Protein 5EWY (pdb70)

B-factor: mean 35.77, std 21.05, range [13.27, 174.45]

Foldseek 3Di:
DDDDDFDDDDPDQQPFALAVLADQVLAPPNFDKDRGFDKKKDQAQDDCVVCLVRPDFFQDRPPWDRYLVCCVVPPTGHQWDKIAPDQLCLLVPANRFKMWIFGDGMFGQSCVRPNCPDPVSVRRIGIRRNGGGSLGTQWMFTADRVVRHTPVVPIDGRPNHDDDD

Solvent-accessible surface area: 9274 Å² total; per-residue (Å²): 268,102,103,94,119,99,30,59,208,82,151,69,56,22,56,2,4,26,19,108,154,12,57,44,166,104,7,64,56,127,32,63,64,8,97,80,17,43,56,1,29,57,21,10,78,98,21,26,87,61,0,16,140,80,0,3,83,16,173,40,4,82,118,9,42,12,37,0,100,41,35,20,97,88,140,74,76,3,0,8,8,27,5,8,81,50,59,67,20,11,75,79,122,141,148,16,28,54,1,0,43,0,10,0,12,16,1,0,7,0,28,139,18,37,32,94,220,40,146,112,12,131,31,51,14,0,0,4,3,0,0,0,70,29,47,4,0,49,4,4,6,18,19,48,118,187,76,103,56,26,80,138,123,90,49,76,53,9,111,89,57,104,97,50,118

Radius of gyration: 15.26 Å; Cα contacts (8 Å, |Δi|>4): 371; chains: 1; bounding box: 49×36×40 Å

Secondary structure (DSSP, 8-state):
--PPP-----SSTTTT-SSTT--GGG-BS---B------EEEEESS-HHHHHHH-B--S-TTTS--BHHHHHHS----SEEEEES-TTGGGGSTT--EEEEE--S--EEHHHHH-S-STTGGG-EEEEET-B-GGGEEEEEEEETTTTEE-GGG-EE-TT-----

Sequence (165 aa):
KAAAPACPRFDDPVHAAADPRVDVERITPDPVWRTTCGTLYRSDSRGPAVVFEQGFLPKDVIDGQYDIESYVLVNQPSPYVSTTYDHDLYKTWYKSGYNYYIDAPGGVDVNKTIGDRHKWADDQVEVAFPGGIRTEFVIGVCPVDKKTRTEKMSECVGNPHYEPWH

Organism: Streptomyces scabiei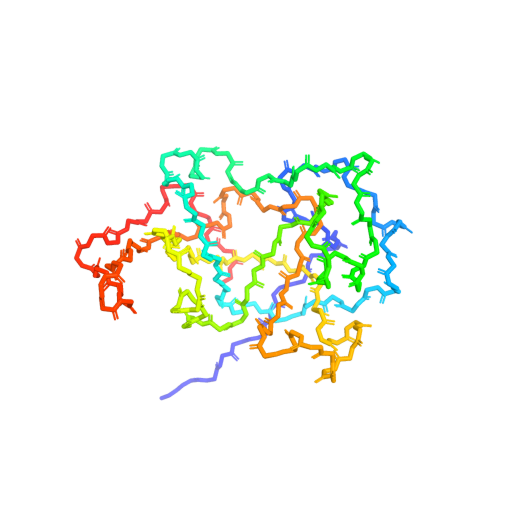 (strain 87.22) (NCBI:txid680198)

Nearest PDB structures (foldseek):
  6vuv-assembly1_A  TM=1.005E+00  e=1.038E-37  Streptomyces scabiei 87.22
  5uvq-assembly1_A  TM=1.003E+00  e=1.038E-37  Streptomyces scabiei 87.22
  5tlb-assembly1_A  TM=1.005E+00  e=4.731E-37  Streptomyces scabiei 87.22
  6vpa-assembly1_A  TM=1.005E+00  e=8.355E-37  Streptomyces scabiei 87.22
  6apy-assembly1_A  TM=1.004E+00  e=8.355E-37  Streptomyces scabiei 87.22

Structure (mmCIF, N/CA/C/O backbone):
data_5EWY
#
_entry.id   5EWY
#
_cell.length_a   87.170
_cell.length_b   60.530
_cell.length_c   37.940
_cell.angle_alpha   90.00
_cell.angle_beta   100.25
_cell.angle_gamma   90.00
#
_symmetry.space_group_name_H-M   'C 1 2 1'
#
loop_
_entity.id
_entity.type
_entity.pdbx_description
1 polymer 'Putative ADP-Ribosyltransferase Scabin'
2 non-polymer '4-(8-fluoranyl-6-oxidanylidene-1,3,4,5-tetrahydrobenzo[c][1,6]naphthyridin-2-yl)butanoic acid'
3 water water
#
loop_
_atom_site.group_PDB
_atom_site.id
_atom_site.type_symbol
_atom_site.label_atom_id
_atom_site.label_alt_id
_atom_site.label_comp_id
_atom_site.label_asym_id
_atom_site.label_entity_id
_atom_site.label_seq_id
_atom_site.pdbx_PDB_ins_code
_atom_site.Cartn_x
_atom_site.Cartn_y
_atom_site.Cartn_z
_atom_site.occupancy
_atom_site.B_iso_or_equiv
_atom_site.auth_seq_id
_atom_site.auth_comp_id
_atom_site.auth_asym_id
_atom_site.auth_atom_id
_atom_site.pdbx_PDB_model_num
ATOM 1 N N . LYS A 1 36 ? 58.382 35.514 8.406 1.00 55.94 36 LYS A N 1
ATOM 2 C CA . LYS A 1 36 ? 57.048 36.077 8.591 1.00 54.25 36 LYS A CA 1
ATOM 3 C C . LYS A 1 36 ? 56.378 36.352 7.243 1.00 53.01 36 LYS A C 1
ATOM 4 O O . LYS A 1 36 ? 57.031 36.403 6.205 1.00 53.85 36 LYS A O 1
ATOM 23 N N . ALA A 1 37 ? 55.061 36.525 7.267 1.00 49.88 37 ALA A N 1
ATOM 24 C CA . ALA A 1 37 ? 54.327 36.926 6.078 1.00 49.02 37 ALA A CA 1
ATOM 25 C C . ALA A 1 37 ? 53.074 37.657 6.530 1.00 46.87 37 ALA A C 1
ATOM 26 O O . ALA A 1 37 ? 52.509 37.337 7.574 1.00 45.75 37 ALA A O 1
ATOM 33 N N . ALA A 1 38 ? 52.659 38.646 5.751 1.00 46.64 38 ALA A N 1
ATOM 34 C CA . ALA A 1 38 ? 51.425 39.360 6.033 1.00 44.96 38 ALA A CA 1
ATOM 35 C C . ALA A 1 38 ? 50.252 38.641 5.375 1.00 43.84 38 ALA A C 1
ATOM 36 O O . ALA A 1 38 ? 50.379 38.047 4.299 1.00 44.01 38 ALA A O 1
ATOM 43 N N . ALA A 1 39 ? 49.100 38.700 6.032 1.00 41.98 39 ALA A N 1
ATOM 44 C CA . ALA A 1 39 ? 47.934 38.001 5.522 0.45 48.67 39 ALA A CA 1
ATOM 45 C C . ALA A 1 39 ? 47.370 38.736 4.306 1.00 47.14 39 ALA A C 1
ATOM 46 O O . ALA A 1 39 ? 47.566 39.943 4.153 1.00 42.64 39 ALA A O 1
ATOM 53 N N . PRO A 1 40 ? 46.681 38.025 3.420 1.00 40.07 40 PRO A N 1
ATOM 54 C CA . PRO A 1 40 ? 46.000 38.678 2.294 1.00 43.83 40 PRO A CA 1
ATOM 55 C C . PRO A 1 40 ? 44.646 39.242 2.715 1.00 54.21 40 PRO A C 1
ATOM 56 O O . PRO A 1 40 ? 44.147 38.978 3.806 1.00 38.14 40 PRO A O 1
ATOM 67 N N . ALA A 1 41 ? 44.031 40.003 1.807 1.00 84.14 41 ALA A N 1
ATOM 68 C CA . ALA A 1 41 ? 42.690 40.528 2.047 1.00 71.31 41 ALA A CA 1
ATOM 69 C C . ALA A 1 41 ? 41.652 39.435 1.790 1.00 59.73 41 ALA A C 1
ATOM 70 O O . ALA A 1 41 ? 41.981 38.314 1.397 1.00 59.50 41 ALA A O 1
ATOM 77 N N . CYS A 1 42 ? 40.309 39.773 2.018 1.00 39.56 42 CYS A N 1
ATOM 78 C CA . CYS A 1 42 ? 39.300 38.724 1.976 1.00 35.99 42 CYS A CA 1
ATOM 79 C C . CYS A 1 42 ? 38.502 38.756 0.673 1.00 36.03 42 CYS A C 1
ATOM 80 O O . CYS A 1 42 ? 38.220 39.830 0.132 1.00 42.42 42 CYS A O 1
ATOM 87 N N . PRO A 1 43 ? 38.087 37.593 0.165 1.00 35.12 43 PRO A N 1
ATOM 88 C CA . PRO A 1 43 ? 37.126 37.567 -0.946 1.00 35.89 43 PRO A CA 1
ATOM 89 C C . PRO A 1 43 ? 35.798 38.161 -0.520 1.00 35.26 43 PRO A C 1
ATOM 90 O O . PRO A 1 43 ? 35.359 37.972 0.611 1.00 34.60 43 PRO A O 1
ATOM 101 N N . ARG A 1 44 ? 35.129 38.835 -1.450 1.00 36.26 44 ARG A N 1
ATOM 102 C CA . ARG A 1 44 ? 33.868 39.512 -1.167 1.00 44.35 44 ARG A CA 1
ATOM 103 C C . ARG A 1 44 ? 32.824 39.016 -2.151 1.00 37.31 44 ARG A C 1
ATOM 104 O O . ARG A 1 44 ? 32.984 39.184 -3.362 1.00 37.60 44 ARG A O 1
ATOM 125 N N . PHE A 1 45 ? 31.755 38.418 -1.638 1.00 36.45 45 PHE A N 1
ATOM 126 C CA . PHE A 1 45 ? 30.684 37.916 -2.484 1.00 35.84 45 PHE A CA 1
ATOM 127 C C . PHE A 1 45 ? 29.699 39.029 -2.813 1.00 39.93 45 PHE A C 1
ATOM 128 O O . PHE A 1 45 ? 29.476 39.950 -2.024 1.00 42.13 45 PHE A O 1
ATOM 145 N N . ASP A 1 46 ? 29.109 38.930 -4.002 1.00 38.32 46 ASP A N 1
ATOM 146 C CA . ASP A 1 46 ? 28.085 39.885 -4.400 1.00 39.46 46 ASP A CA 1
ATOM 147 C C . ASP A 1 46 ? 26.889 39.798 -3.467 1.00 47.37 46 ASP A C 1
ATOM 148 O O . ASP A 1 46 ? 26.309 40.820 -3.085 1.00 45.30 46 ASP A O 1
ATOM 157 N N . ASP A 1 47 ? 26.525 38.580 -3.077 1.00 40.01 47 ASP A N 1
ATOM 158 C CA . ASP A 1 47 ? 25.337 38.338 -2.264 1.00 36.25 47 ASP A CA 1
ATOM 159 C C . ASP A 1 47 ? 25.685 38.517 -0.789 1.00 38.09 47 ASP A C 1
ATOM 160 O O . ASP A 1 47 ? 26.521 37.767 -0.266 1.00 33.75 47 ASP A O 1
ATOM 169 N N . PRO A 1 48 ? 25.081 39.482 -0.081 1.00 35.66 48 PRO A N 1
ATOM 170 C CA . PRO A 1 48 ? 25.469 39.710 1.316 1.00 39.35 48 PRO A CA 1
ATOM 171 C C . PRO A 1 48 ? 25.058 38.588 2.246 1.00 28.37 48 PRO A C 1
ATOM 172 O O . PRO A 1 48 ? 25.613 38.499 3.345 1.00 31.73 48 PRO A O 1
ATOM 183 N N . VAL A 1 49 ? 24.127 37.725 1.824 1.00 32.34 49 VAL A N 1
ATOM 184 C CA . VAL A 1 49 ? 23.751 36.550 2.605 1.00 27.03 49 VAL A CA 1
ATOM 185 C C . VAL A 1 49 ? 24.088 35.287 1.830 1.00 29.79 49 VAL A C 1
ATOM 186 O O . VAL A 1 49 ? 23.389 34.276 1.916 1.00 31.83 49 VAL A O 1
ATOM 199 N N . HIS A 1 50 ? 25.194 35.333 1.088 1.00 27.41 50 HIS A N 1
ATOM 200 C CA . HIS A 1 50 ? 25.713 34.135 0.443 1.00 29.02 50 HIS A CA 1
ATOM 201 C C . HIS A 1 50 ? 25.757 32.951 1.391 1.00 29.50 50 HIS A C 1
ATOM 202 O O . HIS A 1 50 ? 25.546 31.808 0.977 1.00 32.77 50 HIS A O 1
ATOM 216 N N . ALA A 1 51 ? 26.056 33.197 2.667 1.00 26.93 51 ALA A N 1
ATOM 217 C CA . ALA A 1 51 ? 26.262 32.113 3.609 1.00 24.63 51 ALA A CA 1
ATOM 218 C C . ALA A 1 51 ? 24.965 31.518 4.134 1.00 24.16 51 ALA A C 1
ATOM 219 O O . ALA A 1 51 ? 25.025 30.494 4.808 1.00 24.31 51 ALA A O 1
ATOM 226 N N . ALA A 1 52 ? 23.822 32.097 3.807 1.00 25.60 52 ALA A N 1
ATOM 227 C CA . ALA A 1 52 ? 22.582 31.761 4.496 1.00 24.08 52 ALA A CA 1
ATOM 228 C C . ALA A 1 52 ? 22.184 30.301 4.276 1.00 27.66 52 ALA A C 1
ATOM 229 O O . ALA A 1 52 ? 22.186 29.795 3.148 1.00 29.70 52 ALA A O 1
ATOM 236 N N . ALA A 1 53 ? 21.819 29.629 5.377 1.00 24.77 53 ALA A N 1
ATOM 237 C CA . ALA A 1 53 ? 21.196 28.315 5.295 1.00 27.41 53 ALA A CA 1
ATOM 238 C C . ALA A 1 53 ? 19.723 28.387 4.924 1.00 31.66 53 ALA A C 1
ATOM 239 O O . ALA A 1 53 ? 19.194 27.418 4.371 1.00 33.25 53 ALA A O 1
ATOM 246 N N . ASP A 1 54 ? 19.058 29.512 5.195 1.00 29.91 54 ASP A N 1
ATOM 247 C CA . ASP A 1 54 ? 17.662 29.734 4.826 1.00 31.82 54 ASP A CA 1
ATOM 248 C C . ASP A 1 54 ? 17.639 30.984 3.958 1.00 35.09 54 ASP A C 1
ATOM 249 O O . ASP A 1 54 ? 17.606 32.110 4.477 1.00 34.41 54 ASP A O 1
ATOM 258 N N . PRO A 1 55 ? 17.686 30.840 2.630 1.00 40.96 55 PRO A N 1
ATOM 259 C CA . PRO A 1 55 ? 17.761 32.027 1.769 1.00 42.90 55 PRO A CA 1
ATOM 260 C C . PRO A 1 55 ? 16.469 32.823 1.702 1.00 40.35 55 PRO A C 1
ATOM 261 O O . PRO A 1 55 ? 16.432 33.854 1.018 1.00 44.48 55 PRO A O 1
ATOM 272 N N . ARG A 1 56 ? 15.406 32.393 2.382 1.00 38.76 56 ARG A N 1
ATOM 273 C CA . ARG A 1 56 ? 14.193 33.194 2.391 1.00 41.19 56 ARG A CA 1
ATOM 274 C C . ARG A 1 56 ? 14.350 34.467 3.204 1.00 37.00 56 ARG A C 1
ATOM 275 O O . ARG A 1 56 ? 13.434 35.295 3.214 1.00 40.58 56 ARG A O 1
ATOM 296 N N . VAL A 1 57 ? 15.473 34.647 3.895 1.00 35.07 57 VAL A N 1
ATOM 297 C CA . VAL A 1 57 ? 15.657 35.856 4.679 1.00 38.67 57 VAL A CA 1
ATOM 298 C C . VAL A 1 57 ? 15.542 37.068 3.769 1.00 35.97 57 VAL A C 1
ATOM 299 O O . VAL A 1 57 ? 15.999 37.057 2.618 1.00 39.36 57 VAL A O 1
ATOM 312 N N . ASP A 1 58 ? 14.930 38.124 4.288 1.00 38.53 58 ASP A N 1
ATOM 313 C CA . ASP A 1 58 ? 14.662 39.339 3.527 1.00 42.92 58 ASP A CA 1
ATOM 314 C C . ASP A 1 58 ? 15.585 40.443 4.033 1.00 38.76 58 ASP A C 1
ATOM 315 O O . ASP A 1 58 ? 15.286 41.109 5.028 1.00 38.34 58 ASP A O 1
ATOM 324 N N . VAL A 1 59 ? 16.685 40.658 3.307 1.00 35.50 59 VAL A N 1
ATOM 325 C CA . VAL A 1 59 ? 17.707 41.622 3.711 1.00 36.00 59 VAL A CA 1
ATOM 326 C C . VAL A 1 59 ? 17.133 43.026 3.827 1.00 36.52 59 VAL A C 1
ATOM 327 O O . VAL A 1 59 ? 17.618 43.837 4.625 1.00 39.18 59 VAL A O 1
ATOM 340 N N . GLU A 1 60 ? 16.119 43.354 3.030 1.00 39.30 60 GLU A N 1
ATOM 341 C CA . GLU A 1 60 ? 15.586 44.706 3.067 1.00 40.66 60 GLU A CA 1
ATOM 342 C C . GLU A 1 60 ? 14.844 45.002 4.363 1.00 38.45 60 GLU A C 1
ATOM 343 O O . GLU A 1 60 ? 14.589 46.175 4.658 1.00 40.00 60 GLU A O 1
ATOM 355 N N . ARG A 1 61 ? 14.504 43.978 5.141 1.00 35.69 61 ARG A N 1
ATOM 356 C CA . ARG A 1 61 ? 13.805 44.168 6.402 1.00 38.40 61 ARG A CA 1
ATOM 357 C C . ARG A 1 61 ? 14.742 44.333 7.587 1.00 34.89 61 ARG A C 1
ATOM 358 O O . ARG A 1 61 ? 14.270 44.595 8.696 1.00 36.20 61 ARG A O 1
ATOM 379 N N . ILE A 1 62 ? 16.049 44.196 7.385 1.00 31.74 62 ILE A N 1
ATOM 380 C CA . ILE A 1 62 ? 16.989 44.385 8.481 1.00 29.89 62 ILE A CA 1
ATOM 381 C C . ILE A 1 62 ? 16.956 45.841 8.913 1.00 36.10 62 ILE A C 1
ATOM 382 O O . ILE A 1 62 ? 17.011 46.754 8.078 1.00 37.15 62 ILE A O 1
ATOM 398 N N . THR A 1 63 ? 16.853 46.061 10.219 1.00 34.98 63 THR A N 1
ATOM 399 C CA . THR A 1 63 ? 16.957 47.398 10.780 1.00 31.09 63 THR A CA 1
ATOM 400 C C . THR A 1 63 ? 17.897 47.361 11.972 1.00 29.70 63 THR A C 1
ATOM 401 O O . THR A 1 63 ? 18.010 46.336 12.637 1.00 30.44 63 THR A O 1
ATOM 412 N N . PRO A 1 64 ? 18.626 48.454 12.220 1.00 32.81 64 PRO A N 1
ATOM 413 C CA . PRO A 1 64 ? 18.814 49.580 11.311 1.00 34.65 64 PRO A CA 1
ATOM 414 C C . PRO A 1 64 ? 19.663 49.148 10.120 1.00 32.21 64 PRO A C 1
ATOM 415 O O . PRO A 1 64 ? 19.986 47.963 10.015 1.00 33.17 64 PRO A O 1
ATOM 426 N N . ASP A 1 65 ? 20.015 50.082 9.241 1.00 38.22 65 ASP A N 1
ATOM 427 C CA . ASP A 1 65 ? 20.791 49.735 8.061 1.00 39.67 65 ASP A CA 1
ATOM 428 C C . ASP A 1 65 ? 22.036 48.943 8.474 1.00 32.47 65 ASP A C 1
ATOM 429 O O . ASP A 1 65 ? 22.825 49.430 9.298 1.00 33.56 65 ASP A O 1
ATOM 438 N N . PRO A 1 66 ? 22.231 47.731 7.958 1.00 33.37 66 PRO A N 1
ATOM 439 C CA . PRO A 1 66 ? 23.324 46.896 8.465 1.00 27.96 66 PRO A CA 1
ATOM 440 C C . PRO A 1 66 ? 24.675 47.360 7.951 1.00 27.76 66 PRO A C 1
ATOM 441 O O . PRO A 1 66 ? 24.815 47.836 6.818 1.00 32.91 66 PRO A O 1
ATOM 452 N N . VAL A 1 67 ? 25.654 47.270 8.831 1.00 26.11 67 VAL A N 1
ATOM 453 C CA . VAL A 1 67 ? 27.054 47.367 8.451 1.00 26.76 67 VAL A CA 1
ATOM 454 C C . VAL A 1 67 ? 27.572 45.939 8.369 1.00 25.27 67 VAL A C 1
ATOM 455 O O . VAL A 1 67 ? 27.674 45.235 9.382 1.00 24.80 67 VAL A O 1
ATOM 468 N N . TRP A 1 68 ? 27.880 45.486 7.158 1.00 28.42 68 TRP A N 1
ATOM 469 C CA . TRP A 1 68 ? 28.289 44.106 6.957 1.00 25.26 68 TRP A CA 1
ATOM 470 C C . TRP A 1 68 ? 29.751 43.922 7.308 1.00 25.44 68 TRP A C 1
ATOM 471 O O . TRP A 1 68 ? 30.583 44.797 7.042 1.00 27.25 68 TRP A O 1
ATOM 492 N N . ARG A 1 69 ? 30.048 42.772 7.887 1.00 23.74 69 ARG A N 1
ATOM 493 C CA . ARG A 1 69 ? 31.422 42.379 8.151 1.00 24.54 69 ARG A CA 1
ATOM 494 C C . ARG A 1 69 ? 32.142 42.118 6.832 1.00 23.11 69 ARG A C 1
ATOM 495 O O . ARG A 1 69 ? 31.608 41.457 5.934 1.00 26.09 69 ARG A O 1
ATOM 516 N N . THR A 1 70 ? 33.347 42.667 6.696 1.00 24.88 70 THR A N 1
ATOM 517 C CA . THR A 1 70 ? 34.118 42.512 5.472 1.00 25.15 70 THR A CA 1
ATOM 518 C C . THR A 1 70 ? 35.403 41.739 5.705 1.00 24.20 70 THR A C 1
ATOM 519 O O . THR A 1 70 ? 36.150 41.516 4.746 1.00 28.42 70 THR A O 1
ATOM 530 N N . THR A 1 71 ? 35.714 41.382 6.933 1.00 23.93 71 THR A N 1
ATOM 531 C CA . THR A 1 71 ? 36.833 40.510 7.228 1.00 22.52 71 THR A CA 1
ATOM 532 C C . THR A 1 71 ? 36.392 39.057 7.111 1.00 20.27 71 THR A C 1
ATOM 533 O O . THR A 1 71 ? 35.213 38.737 6.922 1.00 22.13 71 THR A O 1
ATOM 544 N N . CYS A 1 72 ? 37.337 38.143 7.325 1.00 19.32 72 CYS A N 1
ATOM 545 C CA . CYS A 1 72 ? 37.115 36.729 7.062 1.00 17.25 72 CYS A CA 1
ATOM 546 C C . CYS A 1 72 ? 37.910 35.895 8.047 1.00 18.03 72 CYS A C 1
ATOM 547 O O . CYS A 1 72 ? 38.366 34.793 7.727 1.00 21.22 72 CYS A O 1
ATOM 554 N N . GLY A 1 73 ? 38.031 36.381 9.271 1.00 18.27 73 GLY A N 1
ATOM 555 C CA . GLY A 1 73 ? 38.610 35.583 10.317 1.00 16.47 73 GLY A CA 1
ATOM 556 C C . GLY A 1 73 ? 37.603 34.599 10.872 1.00 14.45 73 GLY A C 1
ATOM 557 O O . GLY A 1 73 ? 36.397 34.692 10.634 1.00 16.62 73 GLY A O 1
ATOM 561 N N . THR A 1 74 ? 38.125 33.631 11.612 1.00 16.01 74 THR A N 1
ATOM 562 C CA . THR A 1 74 ? 37.287 32.651 12.274 1.00 14.47 74 THR A CA 1
ATOM 563 C C . THR A 1 74 ? 36.359 33.357 13.258 1.00 13.70 74 THR A C 1
ATOM 564 O O . THR A 1 74 ? 36.783 34.264 13.983 1.00 15.35 74 THR A O 1
ATOM 575 N N . LEU A 1 75 ? 35.088 32.959 13.232 1.00 13.27 75 LEU A N 1
ATOM 576 C CA . LEU A 1 75 ? 34.072 33.377 14.182 1.00 13.33 75 LEU A CA 1
ATOM 577 C C . LEU A 1 75 ? 33.672 32.164 15.005 1.00 13.61 75 LEU A C 1
ATOM 578 O O . LEU A 1 75 ? 34.016 31.024 14.682 1.00 13.59 75 LEU A O 1
ATOM 594 N N . TYR A 1 76 ? 32.913 32.432 16.062 1.00 14.30 76 TYR A N 1
ATOM 595 C CA . TYR A 1 76 ? 32.575 31.392 17.021 1.00 14.57 76 TYR A CA 1
ATOM 596 C C . TYR A 1 76 ? 31.107 31.480 17.395 1.00 14.32 76 TYR A C 1
ATOM 597 O O . TYR A 1 76 ? 30.497 32.539 17.328 1.00 14.82 76 TYR A O 1
ATOM 615 N N . ARG A 1 77 ? 30.552 30.336 17.758 1.00 15.57 77 ARG A N 1
ATOM 616 C CA . ARG A 1 77 ? 29.198 30.295 18.289 1.00 14.35 77 ARG A CA 1
ATOM 617 C C . ARG A 1 77 ? 29.130 29.236 19.379 1.00 13.59 77 ARG A C 1
ATOM 618 O O . ARG A 1 77 ? 29.401 28.058 19.107 1.00 15.73 77 ARG A O 1
ATOM 639 N N . SER A 1 78 ? 28.741 29.657 20.589 1.00 16.66 78 SER A N 1
ATOM 640 C CA . SER A 1 78 ? 28.395 28.748 21.678 1.00 16.14 78 SER A CA 1
ATOM 641 C C . SER A 1 78 ? 26.981 28.239 21.406 1.00 16.72 78 SER A C 1
ATOM 642 O O . SER A 1 78 ? 26.089 29.032 21.128 1.00 19.07 78 SER A O 1
ATOM 650 N N . ASP A 1 79 ? 26.797 26.923 21.406 1.00 17.27 79 ASP A N 1
ATOM 651 C CA . ASP A 1 79 ? 25.473 26.359 21.171 1.00 17.82 79 ASP A CA 1
ATOM 652 C C . ASP A 1 79 ? 25.375 25.048 21.935 1.00 21.23 79 ASP A C 1
ATOM 653 O O . ASP A 1 79 ? 26.312 24.248 21.943 1.00 26.04 79 ASP A O 1
ATOM 662 N N . SER A 1 80 ? 24.227 24.828 22.572 1.00 20.71 80 SER A N 1
ATOM 663 C CA . SER A 1 80 ? 23.983 23.548 23.231 1.00 24.24 80 SER A CA 1
ATOM 664 C C . SER A 1 80 ? 23.649 22.443 22.235 1.00 20.70 80 SER A C 1
ATOM 665 O O . SER A 1 80 ? 23.719 21.261 22.591 1.00 24.85 80 SER A O 1
ATOM 673 N N . ARG A 1 81 ? 23.285 22.802 21.010 1.00 21.96 81 ARG A N 1
ATOM 674 C CA . ARG A 1 81 ? 22.933 21.800 20.020 1.00 22.76 81 ARG A CA 1
ATOM 675 C C . ARG A 1 81 ? 24.172 21.091 19.525 1.00 23.58 81 ARG A C 1
ATOM 676 O O . ARG A 1 81 ? 25.217 21.709 19.359 1.00 22.39 81 ARG A O 1
ATOM 697 N N . GLY A 1 82 ? 24.047 19.799 19.286 1.00 25.75 82 GLY A N 1
ATOM 698 C CA . GLY A 1 82 ? 25.199 18.958 19.068 1.00 27.29 82 GLY A CA 1
ATOM 699 C C . GLY A 1 82 ? 25.642 18.922 17.624 1.00 23.79 82 GLY A C 1
ATOM 700 O O . GLY A 1 82 ? 24.886 19.228 16.694 1.00 22.63 82 GLY A O 1
ATOM 704 N N . PRO A 1 83 ? 26.901 18.527 17.419 1.00 24.14 83 PRO A N 1
ATOM 705 C CA . PRO A 1 83 ? 27.478 18.588 16.070 1.00 25.22 83 PRO A CA 1
ATOM 706 C C . PRO A 1 83 ? 26.842 17.647 15.076 1.00 25.20 83 PRO A C 1
ATOM 707 O O . PRO A 1 83 ? 26.856 17.937 13.877 1.00 26.51 83 PRO A O 1
ATOM 718 N N . ALA A 1 84 ? 26.266 16.529 15.504 1.00 24.04 84 ALA A N 1
ATOM 719 C CA . ALA A 1 84 ? 25.594 15.696 14.519 1.00 26.16 84 ALA A CA 1
ATOM 720 C C . ALA A 1 84 ? 24.508 16.489 13.802 1.00 31.07 84 ALA A C 1
ATOM 721 O O . ALA A 1 84 ? 24.303 16.332 12.594 1.00 34.71 84 ALA A O 1
ATOM 728 N N . VAL A 1 85 ? 23.833 17.382 14.528 1.00 25.67 85 VAL A N 1
ATOM 729 C CA . VAL A 1 85 ? 22.758 18.179 13.955 1.00 24.75 85 VAL A CA 1
ATOM 730 C C . VAL A 1 85 ? 23.322 19.362 13.178 1.00 24.86 85 VAL A C 1
ATOM 731 O O . VAL A 1 85 ? 22.928 19.618 12.033 1.00 25.80 85 VAL A O 1
ATOM 744 N N . VAL A 1 86 ? 24.241 20.108 13.793 1.00 22.01 86 VAL A N 1
ATOM 745 C CA . VAL A 1 86 ? 24.785 21.301 13.153 1.00 22.48 86 VAL A CA 1
ATOM 746 C C . VAL A 1 86 ? 25.573 20.949 11.894 1.00 22.38 86 VAL A C 1
ATOM 747 O O . VAL A 1 86 ? 25.473 21.641 10.881 1.00 21.89 86 VAL A O 1
ATOM 760 N N . PHE A 1 87 ? 26.347 19.870 11.919 1.00 22.88 87 PHE A N 1
ATOM 761 C CA . PHE A 1 87 ? 27.101 19.547 10.713 1.00 23.37 87 PHE A CA 1
ATOM 762 C C . PHE A 1 87 ? 26.176 19.105 9.585 1.00 26.48 87 PHE A C 1
ATOM 763 O O . PHE A 1 87 ? 26.503 19.292 8.414 1.00 27.94 87 PHE A O 1
ATOM 780 N N . GLU A 1 88 ? 25.022 18.524 9.902 1.00 24.92 88 GLU A N 1
ATOM 781 C CA . GLU A 1 88 ? 24.091 18.153 8.853 1.00 28.86 88 GLU A CA 1
ATOM 782 C C . GLU A 1 88 ? 23.300 19.352 8.329 1.00 29.36 88 GLU A C 1
ATOM 783 O O . GLU A 1 88 ? 23.110 19.485 7.114 1.00 34.34 88 GLU A O 1
ATOM 795 N N . GLN A 1 89 ? 22.818 20.223 9.218 1.00 28.45 89 GLN A N 1
ATOM 796 C CA . GLN A 1 89 ? 21.879 21.280 8.846 1.00 26.68 89 GLN A CA 1
ATOM 797 C C . GLN A 1 89 ? 22.510 22.648 8.701 1.00 25.01 89 GLN A C 1
ATOM 798 O O . GLN A 1 89 ? 21.855 23.551 8.170 1.00 27.94 89 GLN A O 1
ATOM 812 N N . GLY A 1 90 ? 23.715 22.837 9.207 1.00 24.14 90 GLY A N 1
ATOM 813 C CA . GLY A 1 90 ? 24.210 24.190 9.428 1.00 21.38 90 GLY A CA 1
ATOM 814 C C . GLY A 1 90 ? 23.499 24.794 10.630 1.00 21.40 90 GLY A C 1
ATOM 815 O O . GLY A 1 90 ? 22.879 24.089 11.425 1.00 24.31 90 GLY A O 1
ATOM 819 N N . PHE A 1 91 ? 23.614 26.113 10.758 1.00 20.95 91 PHE A N 1
ATOM 820 C CA . PHE A 1 91 ? 22.864 26.872 11.761 1.00 20.71 91 PHE A CA 1
ATOM 821 C C . PHE A 1 91 ? 21.667 27.521 11.087 1.00 21.49 91 PHE A C 1
ATOM 822 O O . PHE A 1 91 ? 21.814 28.465 10.307 1.00 21.79 91 PHE A O 1
ATOM 839 N N . LEU A 1 92 ? 20.478 27.027 11.410 1.00 22.72 92 LEU A N 1
ATOM 840 C CA . LEU A 1 92 ? 19.272 27.617 10.849 1.00 27.14 92 LEU A CA 1
ATOM 841 C C . LEU A 1 92 ? 18.733 28.663 11.810 1.00 24.94 92 LEU A C 1
ATOM 842 O O . LEU A 1 92 ? 18.796 28.475 13.028 1.00 28.22 92 LEU A O 1
ATOM 858 N N . PRO A 1 93 ? 18.197 29.766 11.302 1.00 24.09 93 PRO A N 1
ATOM 859 C CA . PRO A 1 93 ? 17.567 30.750 12.184 1.00 25.95 93 PRO A CA 1
ATOM 860 C C . PRO A 1 93 ? 16.185 30.296 12.626 1.00 28.00 93 PRO A C 1
ATOM 861 O O . PRO A 1 93 ? 15.513 29.486 11.976 1.00 30.13 93 PRO A O 1
ATOM 872 N N . LYS A 1 94 ? 15.756 30.861 13.753 1.00 27.39 94 LYS A N 1
ATOM 873 C CA . LYS A 1 94 ? 14.486 30.453 14.352 1.00 27.48 94 LYS A CA 1
ATOM 874 C C . LYS A 1 94 ? 13.285 30.875 13.506 1.00 33.32 94 LYS A C 1
ATOM 875 O O . LYS A 1 94 ? 12.353 30.083 13.323 1.00 35.78 94 LYS A O 1
ATOM 894 N N . ASP A 1 95 ? 13.272 32.101 12.967 1.00 33.06 95 ASP A N 1
ATOM 895 C CA . ASP A 1 95 ? 12.108 32.540 12.189 1.00 34.92 95 ASP A CA 1
ATOM 896 C C . ASP A 1 95 ? 12.503 33.629 11.192 1.00 34.98 95 ASP A C 1
ATOM 897 O O . ASP A 1 95 ? 12.540 34.809 11.548 1.00 34.07 95 ASP A O 1
ATOM 906 N N . VAL A 1 96 ? 12.727 33.233 9.934 1.00 35.98 96 VAL A N 1
ATOM 907 C CA . VAL A 1 96 ? 13.009 34.202 8.873 1.00 38.62 96 VAL A CA 1
ATOM 908 C C . VAL A 1 96 ? 11.769 34.901 8.347 1.00 45.61 96 VAL A C 1
ATOM 909 O O . VAL A 1 96 ? 11.893 35.882 7.602 1.00 43.79 96 VAL A O 1
ATOM 922 N N . ILE A 1 97 ? 10.574 34.428 8.695 1.00 42.72 97 ILE A N 1
ATOM 923 C CA . ILE A 1 97 ? 9.353 34.993 8.133 1.00 50.18 97 ILE A CA 1
ATOM 924 C C . ILE A 1 97 ? 8.818 36.072 9.062 1.00 52.35 97 ILE A C 1
ATOM 925 O O . ILE A 1 97 ? 8.630 37.223 8.652 1.00 52.16 97 ILE A O 1
ATOM 941 N N . ASP A 1 98 ? 8.570 35.706 10.320 1.00 44.66 98 ASP A N 1
ATOM 942 C CA . ASP A 1 98 ? 7.930 36.598 11.280 1.00 42.47 98 ASP A CA 1
ATOM 943 C C . ASP A 1 98 ? 8.832 36.945 12.457 1.00 37.50 98 ASP A C 1
ATOM 944 O O . ASP A 1 98 ? 8.372 37.586 13.406 1.00 41.34 98 ASP A O 1
ATOM 953 N N . GLY A 1 99 ? 10.101 36.567 12.415 1.00 34.99 99 GLY A N 1
ATOM 954 C CA . GLY A 1 99 ? 10.994 36.865 13.508 1.00 32.85 99 GLY A CA 1
ATOM 955 C C . GLY A 1 99 ? 11.335 38.347 13.590 1.00 29.62 99 GLY A C 1
ATOM 956 O O . GLY A 1 99 ? 10.950 39.171 12.758 1.00 34.32 99 GLY A O 1
ATOM 960 N N . GLN A 1 100 ? 12.099 38.672 14.628 1.00 28.36 100 GLN A N 1
ATOM 961 C CA . GLN A 1 100 ? 12.493 40.045 14.935 1.00 28.44 100 GLN A CA 1
ATOM 962 C C . GLN A 1 100 ? 13.664 40.442 14.037 1.00 26.42 100 GLN A C 1
ATOM 963 O O . GLN A 1 100 ? 14.802 40.047 14.285 1.00 26.76 100 GLN A O 1
ATOM 977 N N . TYR A 1 101 ? 13.387 41.261 13.021 1.00 30.08 101 TYR A N 1
ATOM 978 C CA . TYR A 1 101 ? 14.432 41.754 12.132 1.00 29.55 101 TYR A CA 1
ATOM 979 C C . TYR A 1 101 ? 15.185 42.944 12.703 1.00 29.97 101 TYR A C 1
ATOM 980 O O . TYR A 1 101 ? 16.235 43.304 12.166 1.00 29.64 101 TYR A O 1
ATOM 998 N N . ASP A 1 102 ? 14.694 43.575 13.768 1.00 27.30 102 ASP A N 1
ATOM 999 C CA . ASP A 1 102 ? 15.435 44.689 14.347 1.00 27.11 102 ASP A CA 1
ATOM 1000 C C . ASP A 1 102 ? 16.569 44.161 15.214 1.00 27.04 102 ASP A C 1
ATOM 1001 O O . ASP A 1 102 ? 16.341 43.416 16.174 1.00 28.65 102 ASP A O 1
ATOM 1010 N N . ILE A 1 103 ? 17.791 44.568 14.880 1.00 26.36 103 ILE A N 1
ATOM 1011 C CA . ILE A 1 103 ? 18.970 43.986 15.513 1.00 26.17 103 ILE A CA 1
ATOM 1012 C C . ILE A 1 103 ? 19.054 44.382 16.977 1.00 27.13 103 ILE A C 1
ATOM 1013 O O . ILE A 1 103 ? 19.349 43.547 17.842 1.00 26.17 103 ILE A O 1
ATOM 1029 N N . GLU A 1 104 ? 18.831 45.666 17.278 1.00 29.58 104 GLU A N 1
ATOM 1030 C CA . GLU A 1 104 ? 18.896 46.112 18.664 1.00 30.31 104 GLU A CA 1
ATOM 1031 C C . GLU A 1 104 ? 17.884 45.359 19.523 1.00 28.01 104 GLU A C 1
ATOM 1032 O O . GLU A 1 104 ? 18.200 44.935 20.641 1.00 28.78 104 GLU A O 1
ATOM 1044 N N . SER A 1 105 ? 16.663 45.175 19.008 1.00 25.95 105 SER A N 1
ATOM 1045 C CA . SER A 1 105 ? 15.637 44.444 19.751 1.00 28.17 105 SER A CA 1
ATOM 1046 C C . SER A 1 105 ? 16.081 43.012 20.014 1.00 28.40 105 SER A C 1
ATOM 1047 O O . SER A 1 105 ? 15.954 42.515 21.133 1.00 28.75 105 SER A O 1
ATOM 1055 N N . TYR A 1 106 ? 16.630 42.347 18.988 1.00 27.43 106 TYR A N 1
ATOM 1056 C CA . TYR A 1 106 ? 17.037 40.946 19.098 1.00 30.12 106 TYR A CA 1
ATOM 1057 C C . TYR A 1 106 ? 18.162 40.778 20.114 1.00 29.29 106 TYR A C 1
ATOM 1058 O O . TYR A 1 106 ? 18.154 39.838 20.919 1.00 32.77 106 TYR A O 1
ATOM 1076 N N . VAL A 1 107 ? 19.115 41.708 20.113 1.00 27.58 107 VAL A N 1
ATOM 1077 C CA . VAL A 1 107 ? 20.248 41.655 21.035 1.00 25.79 107 VAL A CA 1
ATOM 1078 C C . VAL A 1 107 ? 19.805 41.883 22.474 1.00 27.45 107 VAL A C 1
ATOM 1079 O O . VAL A 1 107 ? 20.329 41.257 23.410 1.00 29.50 107 VAL A O 1
ATOM 1092 N N . LEU A 1 108 ? 18.882 42.816 22.687 1.00 28.12 108 LEU A N 1
ATOM 1093 C CA . LEU A 1 108 ? 18.505 43.186 24.042 1.00 32.65 108 LEU A CA 1
ATOM 1094 C C . LEU A 1 108 ? 17.514 42.200 24.644 1.00 35.56 108 LEU A C 1
ATOM 1095 O O . LEU A 1 108 ? 17.583 41.904 25.840 1.00 36.73 108 LEU A O 1
ATOM 1111 N N . VAL A 1 109 ? 16.585 41.696 23.839 1.00 31.93 109 VAL A N 1
ATOM 1112 C CA . VAL A 1 109 ? 15.462 40.892 24.313 1.00 35.19 109 VAL A CA 1
ATOM 1113 C C . VAL A 1 109 ? 15.424 39.638 23.463 1.00 41.77 109 VAL A C 1
ATOM 1114 O O . VAL A 1 109 ? 15.026 39.691 22.293 1.00 46.23 109 VAL A O 1
ATOM 1127 N N . ASN A 1 110 ? 15.834 38.511 24.043 1.00 51.10 110 ASN A N 1
ATOM 1128 C CA . ASN A 1 110 ? 15.848 37.255 23.306 1.00 67.73 110 ASN A CA 1
ATOM 1129 C C . ASN A 1 110 ? 14.464 36.988 22.732 1.00 53.27 110 ASN A C 1
ATOM 1130 O O . ASN A 1 110 ? 13.464 36.991 23.458 1.00 48.56 110 ASN A O 1
ATOM 1141 N N . GLN A 1 111 ? 14.412 36.781 21.414 1.00 41.66 111 GLN A N 1
ATOM 1142 C CA . GLN A 1 111 ? 13.165 36.750 20.663 1.00 38.90 111 GLN A CA 1
ATOM 1143 C C . GLN A 1 111 ? 13.459 35.988 19.383 1.00 31.49 111 GLN A C 1
ATOM 1144 O O . GLN A 1 111 ? 14.570 36.124 18.855 1.00 31.48 111 GLN A O 1
ATOM 1158 N N . PRO A 1 112 ? 12.543 35.169 18.867 1.00 27.60 112 PRO A N 1
ATOM 1159 C CA . PRO A 1 112 ? 12.846 34.466 17.615 1.00 33.47 112 PRO A CA 1
ATOM 1160 C C . PRO A 1 112 ? 13.141 35.465 16.512 1.00 28.55 112 PRO A C 1
ATOM 1161 O O . PRO A 1 112 ? 12.440 36.466 16.360 1.00 32.09 112 PRO A O 1
ATOM 1172 N N . SER A 1 113 ? 14.177 35.173 15.733 1.00 26.60 113 SER A N 1
ATOM 1173 C CA . SER A 1 113 ? 14.689 36.134 14.767 1.00 26.41 113 SER A CA 1
ATOM 1174 C C . SER A 1 113 ? 15.161 35.425 13.506 1.00 27.26 113 SER A C 1
ATOM 1175 O 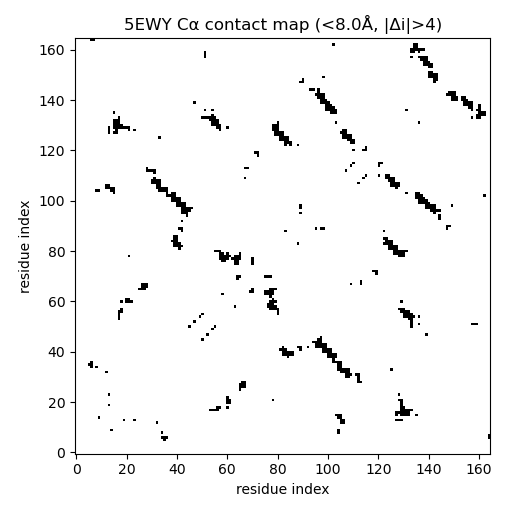O . SER A 1 113 ? 15.271 34.190 13.483 1.00 25.75 113 SER A O 1
ATOM 1183 N N . PRO A 1 114 ? 15.428 36.180 12.436 1.00 24.87 114 PRO A N 1
ATOM 1184 C CA . PRO A 1 114 ? 16.033 35.605 11.228 1.00 25.44 114 PRO A CA 1
ATOM 1185 C C . PRO A 1 114 ? 17.533 35.427 11.332 1.00 21.56 114 PRO A C 1
ATOM 1186 O O . PRO A 1 114 ? 18.160 35.032 10.339 1.00 24.57 114 PRO A O 1
ATOM 1197 N N . TYR A 1 115 ? 18.121 35.757 12.470 1.00 21.46 115 TYR A N 1
ATOM 1198 C CA . TYR A 1 115 ? 19.569 35.822 12.624 1.00 19.79 115 TYR A CA 1
ATOM 1199 C C . TYR A 1 115 ? 20.103 34.620 13.390 1.00 19.21 115 TYR A C 1
ATOM 1200 O O . TYR A 1 115 ? 19.454 34.092 14.299 1.00 21.54 115 TYR A O 1
ATOM 1218 N N . VAL A 1 116 ? 21.313 34.199 13.031 1.00 18.51 116 VAL A N 1
ATOM 1219 C CA . VAL A 1 116 ? 22.110 33.324 13.878 1.00 19.16 116 VAL A CA 1
ATOM 1220 C C . VAL A 1 116 ? 23.262 34.148 14.430 1.00 17.33 116 VAL A C 1
ATOM 1221 O O . VAL A 1 116 ? 24.053 34.705 13.657 1.00 18.11 116 VAL A O 1
ATOM 1234 N N . SER A 1 117 ? 23.377 34.191 15.751 1.00 19.50 117 SER A N 1
ATOM 1235 C CA . SER A 1 117 ? 24.409 34.978 16.408 1.00 18.29 117 SER A CA 1
ATOM 1236 C C . SER A 1 117 ? 25.717 34.219 16.446 1.00 16.72 117 SER A C 1
ATOM 1237 O O . SER A 1 117 ? 25.762 33.028 16.746 1.00 17.89 117 SER A O 1
ATOM 1245 N N . THR A 1 118 ? 26.795 34.945 16.172 1.00 16.43 118 THR A N 1
ATOM 1246 C CA . THR A 1 118 ? 28.166 34.463 16.302 1.00 15.39 118 THR A CA 1
ATOM 1247 C C . THR A 1 118 ? 28.953 35.588 16.945 1.00 14.02 118 THR A C 1
ATOM 1248 O O . THR A 1 118 ? 28.461 36.704 17.115 1.00 15.66 118 THR A O 1
A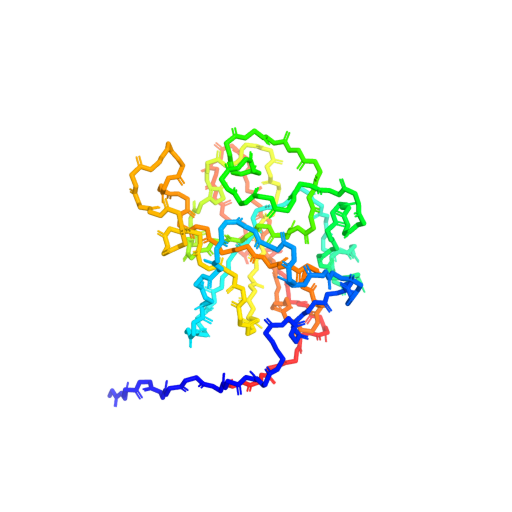TOM 1259 N N . THR A 1 119 ? 30.219 35.313 17.247 1.00 14.39 119 THR A N 1
ATOM 1260 C CA . THR A 1 119 ? 31.067 36.314 17.870 1.00 13.36 119 THR A CA 1
ATOM 1261 C C . THR A 1 119 ? 32.470 36.284 17.283 1.00 14.98 119 THR A C 1
ATOM 1262 O O . THR A 1 119 ? 32.979 35.236 16.901 1.00 14.88 119 THR A O 1
ATOM 1273 N N . TYR A 1 120 ? 33.120 37.443 17.352 1.00 15.01 120 TYR A N 1
ATOM 1274 C CA . TYR A 1 120 ? 34.537 37.527 17.063 1.00 14.20 120 TYR A CA 1
ATOM 1275 C C . TYR A 1 120 ? 35.396 36.938 18.175 1.00 14.86 120 TYR A C 1
ATOM 1276 O O . TYR A 1 120 ? 36.594 36.712 17.965 1.00 16.51 120 TYR A O 1
ATOM 1294 N N . ASP A 1 121 ? 34.827 36.688 19.353 1.00 15.81 121 ASP A N 1
ATOM 1295 C CA . ASP A 1 121 ? 35.577 36.327 20.561 1.00 14.97 121 ASP A CA 1
ATOM 1296 C C . ASP A 1 121 ? 35.557 34.816 20.773 1.00 15.08 121 ASP A C 1
ATOM 1297 O O . ASP A 1 121 ? 34.519 34.239 21.163 1.00 14.99 121 ASP A O 1
ATOM 1306 N N . HIS A 1 122 ? 36.711 34.183 20.555 1.00 14.26 122 HIS A N 1
ATOM 1307 C CA . HIS A 1 122 ? 36.872 32.758 20.797 1.00 13.36 122 HIS A CA 1
ATOM 1308 C C . HIS A 1 122 ? 36.378 32.336 22.173 1.00 14.25 122 HIS A C 1
ATOM 1309 O O . HIS A 1 122 ? 35.886 31.205 22.332 1.00 15.58 122 HIS A O 1
ATOM 1323 N N . ASP A 1 123 ? 36.565 33.188 23.168 1.00 15.96 123 ASP A N 1
ATOM 1324 C CA . ASP A 1 123 ? 36.316 32.853 24.573 1.00 15.24 123 ASP A CA 1
ATOM 1325 C C . ASP A 1 123 ? 34.910 33.187 25.071 1.00 15.51 123 ASP A C 1
ATOM 1326 O O . ASP A 1 123 ? 34.643 33.012 26.262 1.00 17.43 123 ASP A O 1
ATOM 1335 N N . LEU A 1 124 ? 34.020 33.676 24.213 1.00 14.54 124 LEU A N 1
ATOM 1336 C CA . LEU A 1 124 ? 32.717 34.075 24.718 1.00 13.48 124 LEU A CA 1
ATOM 1337 C C . LEU A 1 124 ? 31.964 32.876 25.266 1.00 14.90 124 LEU A C 1
ATOM 1338 O O . LEU A 1 124 ? 31.071 33.033 26.112 1.00 15.43 124 LEU A O 1
ATOM 1354 N N . TYR A 1 125 ? 32.293 31.678 24.818 1.00 14.14 125 TYR A N 1
ATOM 1355 C CA . TYR A 1 125 ? 31.656 30.469 25.332 1.00 17.91 125 TYR A CA 1
ATOM 1356 C C . TYR A 1 125 ? 31.740 30.386 26.849 1.00 17.47 125 TYR A C 1
ATOM 1357 O O . TYR A 1 125 ? 30.866 29.779 27.483 1.00 18.96 125 TYR A O 1
ATOM 1375 N N . LYS A 1 126 ? 32.760 30.999 27.458 1.00 17.06 126 LYS A N 1
ATOM 1376 C CA . LYS A 1 126 ? 32.923 30.945 28.906 1.00 18.32 126 LYS A CA 1
ATOM 1377 C C . LYS A 1 126 ? 31.807 31.679 29.633 1.00 19.30 126 LYS A C 1
ATOM 1378 O O . LYS A 1 126 ? 31.621 31.447 30.834 1.00 22.64 126 LYS A O 1
ATOM 1397 N N . THR A 1 127 ? 31.079 32.565 28.940 1.00 19.21 127 THR A N 1
ATOM 1398 C CA . THR A 1 127 ? 29.979 33.293 29.560 1.00 18.94 127 THR A CA 1
ATOM 1399 C C . THR A 1 127 ? 28.648 32.595 29.399 1.00 20.97 127 THR A C 1
ATOM 1400 O O . THR A 1 127 ? 27.684 33.020 30.043 1.00 26.26 127 THR A O 1
ATOM 1411 N N . TRP A 1 128 ? 28.562 31.597 28.529 1.00 29.70 128 TRP A N 1
ATOM 1412 C CA . TRP A 1 128 ? 27.306 30.928 28.220 1.00 37.28 128 TRP A CA 1
ATOM 1413 C C . TRP A 1 128 ? 27.255 29.643 29.031 1.00 53.70 128 TRP A C 1
ATOM 1414 O O . TRP A 1 128 ? 27.904 28.652 28.681 1.00 58.57 128 TRP A O 1
ATOM 1435 N N . TYR A 1 129 ? 26.486 29.658 30.104 1.00 58.36 129 TYR A N 1
ATOM 1436 C CA . TYR A 1 129 ? 26.418 28.500 30.975 1.00 76.59 129 TYR A CA 1
ATOM 1437 C C . TYR A 1 129 ? 25.520 27.434 30.358 1.00 45.35 129 TYR A C 1
ATOM 1438 O O . TYR A 1 129 ? 24.535 27.737 29.676 1.00 42.23 129 TYR A O 1
ATOM 1456 N N . LYS A 1 130 ? 25.925 26.182 30.525 1.00 37.26 130 LYS A N 1
ATOM 1457 C CA . LYS A 1 130 ? 25.291 25.052 29.855 1.00 51.00 130 LYS A CA 1
ATOM 1458 C C . LYS A 1 130 ? 25.414 25.140 28.333 1.00 39.69 130 LYS A C 1
ATOM 1459 O O . LYS A 1 130 ? 24.644 24.500 27.616 1.00 49.94 130 LYS A O 1
ATOM 1478 N N . SER A 1 131 ? 26.280 25.904 27.742 1.00 46.18 131 SER A N 1
ATOM 1479 C CA . SER A 1 131 ? 26.309 25.796 26.283 1.00 45.00 131 SER A CA 1
ATOM 1480 C C . SER A 1 131 ? 27.424 24.785 26.164 1.00 40.00 131 SER A C 1
ATOM 1481 O O . SER A 1 131 ? 28.504 25.042 26.540 1.00 41.75 131 SER A O 1
ATOM 1489 N N . GLY A 1 132 ? 27.133 23.615 25.719 1.00 27.04 132 GLY A N 1
ATOM 1490 C CA . GLY A 1 132 ? 28.051 22.541 25.663 1.00 23.47 132 GLY A CA 1
ATOM 1491 C C . GLY A 1 132 ? 29.092 22.543 24.591 1.00 19.36 132 GLY A C 1
ATOM 1492 O O . GLY A 1 132 ? 29.957 21.749 24.697 1.00 21.56 132 GLY A O 1
ATOM 1496 N N . TYR A 1 133 ? 28.974 23.413 23.591 1.00 18.54 133 TYR A N 1
ATOM 1497 C CA . TYR A 1 133 ? 29.925 23.429 22.532 1.00 17.32 133 TYR A CA 1
ATOM 1498 C C . TYR A 1 133 ? 30.327 24.821 22.080 1.00 20.23 133 TYR A C 1
ATOM 1499 O O . TYR A 1 133 ? 29.569 25.712 22.117 1.00 17.03 133 TYR A O 1
ATOM 1517 N N . ASN A 1 134 ? 31.566 24.920 21.637 1.00 15.84 134 ASN A N 1
ATOM 1518 C CA . ASN A 1 134 ? 32.083 26.126 20.993 1.00 15.32 134 ASN A CA 1
ATOM 1519 C C . ASN A 1 134 ? 32.333 25.770 19.525 1.00 16.37 134 ASN A C 1
ATO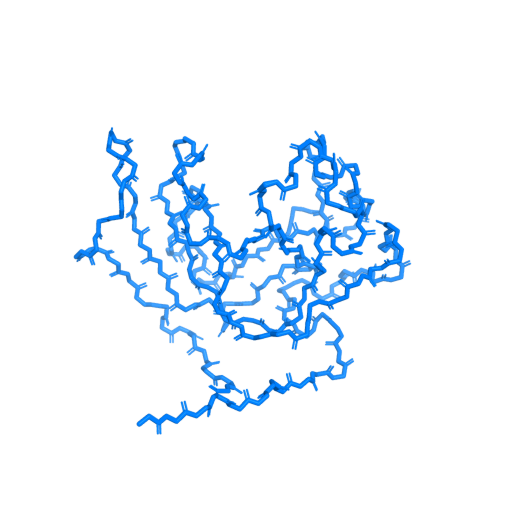M 1520 O O . ASN A 1 134 ? 33.271 25.036 19.211 1.00 16.78 134 ASN A O 1
ATOM 1531 N N . TYR A 1 135 ? 31.502 26.284 18.627 1.00 14.63 135 TYR A N 1
ATOM 1532 C CA . TYR A 1 135 ? 31.646 26.075 17.186 1.00 16.10 135 TYR A CA 1
ATOM 1533 C C . TYR A 1 135 ? 32.542 27.131 16.560 1.00 14.73 135 TYR A C 1
ATOM 1534 O O . TYR A 1 135 ? 32.554 28.295 16.977 1.00 14.91 135 TYR A O 1
ATOM 1552 N N . TYR A 1 136 ? 33.326 26.676 15.578 1.00 14.19 136 TYR A N 1
ATOM 1553 C CA . TYR A 1 136 ? 34.293 27.468 14.832 1.00 14.23 136 TYR A CA 1
ATOM 1554 C C . TYR A 1 136 ? 33.749 27.628 13.419 1.00 14.58 136 TYR A C 1
ATOM 1555 O O . TYR A 1 136 ? 33.358 26.642 12.791 1.00 15.97 136 TYR A O 1
ATOM 1573 N N . ILE A 1 13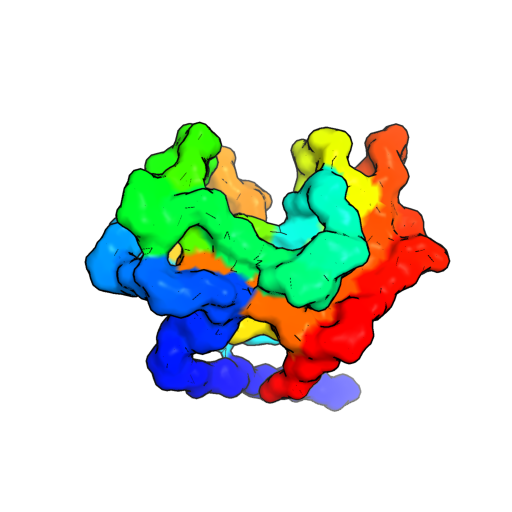7 ? 33.649 28.878 12.957 1.00 13.96 137 ILE A N 1
ATOM 1574 C CA . ILE A 1 137 ? 32.908 29.242 11.751 1.00 15.06 137 ILE A CA 1
ATOM 1575 C C . ILE A 1 137 ? 33.827 30.030 10.826 1.00 16.08 137 ILE A C 1
ATOM 1576 O O . ILE A 1 137 ? 34.549 30.931 11.282 1.00 15.09 137 ILE A O 1
ATOM 1592 N N . ASP A 1 138 ? 33.805 29.692 9.538 1.00 16.21 138 ASP A N 1
ATOM 1593 C CA . ASP A 1 138 ? 34.590 30.419 8.539 1.00 16.67 138 ASP A CA 1
ATOM 1594 C C . ASP A 1 138 ? 33.609 30.744 7.419 1.00 17.40 138 ASP A C 1
ATOM 1595 O O . ASP A 1 138 ? 33.405 29.962 6.495 1.00 17.81 138 ASP A O 1
ATOM 1604 N N . ALA A 1 139 ? 32.938 31.889 7.557 1.00 17.92 139 ALA A N 1
ATOM 1605 C CA . ALA A 1 139 ? 31.826 32.227 6.687 1.00 19.18 139 ALA A CA 1
ATOM 1606 C C . ALA A 1 139 ? 31.964 33.670 6.234 1.00 17.94 139 ALA A C 1
ATOM 1607 O O . ALA A 1 139 ? 32.399 34.525 7.021 1.00 19.10 139 ALA A O 1
ATOM 1614 N N . PRO A 1 140 ? 31.577 33.968 5.005 1.00 18.46 140 PRO A N 1
ATOM 1615 C CA . PRO A 1 140 ? 31.617 35.351 4.524 1.00 20.69 140 PRO A CA 1
ATOM 1616 C C . PRO A 1 140 ? 30.432 36.123 5.064 1.00 22.55 140 PRO A C 1
ATOM 1617 O O . PRO A 1 140 ? 29.349 35.574 5.272 1.00 22.68 140 PRO A O 1
ATOM 1628 N N . GLY A 1 141 ? 30.656 37.407 5.286 1.00 21.83 141 GLY A N 1
ATOM 1629 C CA . GLY A 1 141 ? 29.549 38.316 5.545 1.00 26.01 141 GLY A CA 1
ATOM 1630 C C . GLY A 1 141 ? 29.127 38.383 6.992 1.00 21.64 141 GLY A C 1
ATOM 1631 O O . GLY A 1 141 ? 29.951 38.361 7.910 1.00 19.27 141 GLY A O 1
ATOM 1635 N N . GLY A 1 142 ? 27.817 38.471 7.196 1.00 21.52 142 GLY A N 1
ATOM 1636 C CA . GLY A 1 142 ? 27.296 38.715 8.536 1.00 20.42 142 GLY A CA 1
ATOM 1637 C C . GLY A 1 142 ? 27.200 40.193 8.842 1.00 21.55 142 GLY A C 1
ATOM 1638 O O . GLY A 1 142 ? 27.913 41.028 8.287 1.00 22.84 142 GLY A O 1
ATOM 1642 N N . VAL A 1 143 ? 26.237 40.532 9.686 1.00 21.30 143 VAL A N 1
ATOM 1643 C CA . VAL A 1 143 ? 26.048 41.907 10.131 1.00 20.91 143 VAL A CA 1
ATOM 1644 C C . VAL A 1 143 ? 26.894 42.127 11.382 1.00 20.69 143 VAL A C 1
ATOM 1645 O O . VAL A 1 143 ? 26.714 41.443 12.395 1.00 19.87 143 VAL A O 1
ATOM 1658 N N . ASP A 1 144 ? 27.804 43.094 11.332 1.00 20.72 144 ASP A N 1
ATOM 1659 C CA . ASP A 1 144 ? 28.617 43.430 12.495 1.00 21.35 144 ASP A CA 1
ATOM 1660 C C . ASP A 1 144 ? 27.752 44.246 13.448 1.00 24.25 144 ASP A C 1
ATOM 1661 O O . ASP A 1 144 ? 27.395 45.391 13.162 1.00 24.02 144 ASP A O 1
ATOM 1670 N N . VAL A 1 145 ? 27.392 43.644 14.583 1.00 20.41 145 VAL A N 1
ATOM 1671 C CA . VAL A 1 145 ? 26.389 44.248 15.450 1.00 21.50 145 VAL A CA 1
ATOM 1672 C C . VAL A 1 145 ? 26.872 45.588 15.982 1.00 20.62 145 VAL A C 1
ATOM 1673 O O . VAL A 1 145 ? 26.152 46.587 15.925 1.00 23.22 145 VAL A O 1
ATOM 1686 N N . ASN A 1 146 ? 28.079 45.628 16.545 1.00 21.24 146 ASN A N 1
ATOM 1687 C CA . ASN A 1 146 ? 28.535 46.874 17.153 1.00 21.78 146 ASN A CA 1
ATOM 1688 C C . ASN A 1 146 ? 28.754 47.975 16.116 1.00 23.96 146 ASN A C 1
ATOM 1689 O O . ASN A 1 146 ? 28.559 49.157 16.426 1.00 28.79 146 ASN A O 1
ATOM 1700 N N . LYS A 1 147 ? 29.130 47.620 14.884 1.00 23.81 147 LYS A N 1
ATOM 1701 C CA . LYS A 1 147 ? 29.242 48.635 13.842 1.00 27.69 147 LYS A CA 1
ATOM 1702 C C . LYS A 1 147 ? 27.875 49.134 13.400 1.00 29.25 147 LYS A C 1
ATOM 1703 O O . LYS A 1 147 ? 27.757 50.265 12.912 1.00 32.88 147 LYS A O 1
ATOM 1722 N N . THR A 1 148 ? 26.846 48.302 13.540 1.00 26.92 148 THR A N 1
ATOM 1723 C CA . THR A 1 148 ? 25.486 48.630 13.128 1.00 24.58 148 THR A CA 1
ATOM 1724 C C . THR A 1 148 ? 24.707 49.378 14.198 1.00 30.24 148 THR A C 1
ATOM 1725 O O . THR A 1 148 ? 24.004 50.334 13.869 1.00 31.69 148 THR A O 1
ATOM 1736 N N . ILE A 1 149 ? 24.818 48.982 15.468 1.00 27.35 149 ILE A N 1
ATOM 1737 C CA . ILE A 1 149 ? 24.055 49.626 16.538 1.00 32.44 149 ILE A CA 1
ATOM 1738 C C . ILE A 1 149 ? 24.926 50.371 17.541 1.00 34.38 149 ILE A C 1
ATOM 1739 O O . ILE A 1 149 ? 24.388 50.928 18.511 1.00 37.87 149 ILE A O 1
ATOM 1755 N N . GLY A 1 150 ? 26.237 50.423 17.341 1.00 33.23 150 GLY A N 1
ATOM 1756 C CA . GLY A 1 150 ? 27.122 51.078 18.283 1.00 37.66 150 GLY A CA 1
ATOM 1757 C C . GLY A 1 150 ? 27.758 50.097 19.251 1.00 31.92 150 GLY A C 1
ATOM 1758 O O . GLY A 1 150 ? 27.371 48.930 19.358 1.00 31.09 150 GLY A O 1
ATOM 1762 N N . ASP A 1 151 ? 28.768 50.591 19.974 1.00 33.99 151 ASP A N 1
ATOM 1763 C CA . ASP A 1 151 ? 29.516 49.766 20.919 1.00 33.35 151 ASP A CA 1
ATOM 1764 C C . ASP A 1 151 ? 29.260 50.163 22.366 1.00 33.49 151 ASP A C 1
ATOM 1765 O O . ASP A 1 151 ? 30.069 49.850 23.248 1.00 37.49 151 ASP A O 1
ATOM 1774 N N . ARG A 1 152 ? 28.135 50.821 22.628 1.00 40.28 152 ARG A N 1
ATOM 1775 C CA . ARG A 1 152 ? 27.796 51.314 23.954 1.00 47.21 152 ARG A CA 1
ATOM 1776 C C . ARG A 1 152 ? 26.624 50.578 24.580 1.00 37.42 152 ARG A C 1
ATOM 1777 O O . ARG A 1 152 ? 26.310 50.829 25.749 1.00 45.41 152 ARG A O 1
ATOM 1798 N N . HIS A 1 153 ? 25.963 49.697 23.837 1.00 36.13 153 HIS A N 1
ATOM 1799 C CA . HIS A 1 153 ? 24.814 48.990 24.373 1.00 32.59 153 HIS A CA 1
ATOM 1800 C C . HIS A 1 153 ? 25.264 47.914 25.356 1.00 32.02 153 HIS A C 1
ATOM 1801 O O . HIS A 1 153 ? 26.448 47.566 25.457 1.00 30.78 153 HIS A O 1
ATOM 1815 N N . LYS A 1 154 ? 24.281 47.394 26.097 1.00 34.66 154 LYS A N 1
ATOM 1816 C CA . LYS A 1 154 ? 24.554 46.523 27.232 1.00 32.84 154 LYS A CA 1
ATOM 1817 C C . LYS A 1 154 ? 25.438 45.345 26.853 1.00 29.22 154 LYS A C 1
ATOM 1818 O O . LYS A 1 154 ? 26.259 44.894 27.657 1.00 31.62 154 LYS A O 1
ATOM 1837 N N . TRP A 1 155 ? 25.248 44.803 25.655 1.00 27.57 155 TRP A N 1
ATOM 1838 C CA . TRP A 1 155 ? 25.900 43.564 25.245 1.00 24.58 155 TRP A CA 1
ATOM 1839 C C . TRP A 1 155 ? 27.029 43.792 24.248 1.00 23.52 155 TRP A C 1
ATOM 1840 O O . TRP A 1 155 ? 27.419 42.866 23.520 1.00 24.87 155 TRP A O 1
ATOM 1861 N N . ALA A 1 156 ? 27.602 44.995 24.234 1.00 23.32 156 ALA A N 1
ATOM 1862 C CA . ALA A 1 156 ? 28.653 45.269 23.260 1.00 20.79 156 ALA A CA 1
ATOM 1863 C C . ALA A 1 156 ? 29.851 44.363 23.466 1.00 23.27 156 ALA A C 1
ATOM 1864 O O . ALA A 1 156 ? 30.572 44.083 22.502 1.00 23.67 156 ALA A O 1
ATOM 1871 N N . ASP A 1 157 ? 30.077 43.892 24.699 1.00 24.33 157 ASP A N 1
ATOM 1872 C CA A ASP A 1 157 ? 31.256 43.058 24.908 0.61 26.71 157 ASP A CA 1
ATOM 1873 C CA B ASP A 1 157 ? 31.164 42.988 25.065 0.39 29.77 157 ASP A CA 1
ATOM 1874 C C . ASP A 1 157 ? 31.093 41.660 24.332 1.00 24.44 157 ASP A C 1
ATOM 1875 O O . ASP A 1 157 ? 32.063 40.894 24.355 1.00 27.76 157 ASP A O 1
ATOM 1892 N N . GLN A 1 158 ? 29.950 41.341 23.731 1.00 20.43 158 GLN A N 1
ATOM 1893 C CA . GLN A 1 158 ? 29.814 40.083 23.023 1.00 19.82 158 GLN A CA 1
ATOM 1894 C C . GLN A 1 158 ? 30.402 40.128 21.616 1.00 18.70 158 GLN A C 1
ATOM 1895 O O . GLN A 1 158 ? 30.505 39.076 20.972 1.00 16.88 158 GLN A O 1
ATOM 1909 N N . VAL A 1 159 ? 30.729 41.324 21.115 1.00 18.28 159 VAL A N 1
ATOM 1910 C CA . VAL A 1 159 ? 31.341 41.518 19.799 1.00 17.29 159 VAL A CA 1
ATOM 1911 C C . VAL A 1 159 ? 30.714 40.585 18.761 1.00 18.15 159 VAL A C 1
ATOM 1912 O O . VAL A 1 159 ? 31.384 39.769 18.099 1.00 16.83 159 VAL A O 1
ATOM 1925 N N . GLU A 1 160 ? 29.412 40.753 18.584 1.00 17.74 160 GLU A N 1
ATOM 1926 C CA . GLU A 1 160 ? 28.554 39.836 17.852 1.00 16.01 160 GLU A CA 1
ATOM 1927 C C . GLU A 1 160 ? 28.577 40.134 16.360 1.00 16.63 160 GLU A C 1
ATOM 1928 O O . GLU A 1 160 ? 28.663 41.290 15.929 1.00 18.74 160 GLU A O 1
ATOM 1940 N N . VAL A 1 161 ? 28.458 39.067 15.584 1.00 17.67 161 VAL A N 1
ATOM 1941 C CA . VAL A 1 161 ? 28.190 39.116 14.153 1.00 16.97 161 VAL A CA 1
ATOM 1942 C C . VAL A 1 161 ? 26.924 38.290 13.936 1.00 17.64 161 VAL A C 1
ATOM 1943 O O . VAL A 1 161 ? 26.870 37.096 14.284 1.00 18.29 161 VAL A O 1
ATOM 1956 N N . ALA A 1 162 ? 25.899 38.922 13.371 1.00 18.44 162 ALA A N 1
ATOM 1957 C CA . ALA A 1 162 ? 24.598 38.288 13.193 1.00 18.84 162 ALA A CA 1
ATOM 1958 C C . ALA A 1 162 ? 24.415 37.867 11.741 1.00 19.28 162 ALA A C 1
ATOM 1959 O O . ALA A 1 162 ? 24.467 38.709 10.833 1.00 21.42 162 ALA A O 1
ATOM 1966 N N . PHE A 1 163 ? 24.173 36.574 11.518 1.00 18.84 163 PHE A N 1
ATOM 1967 C CA . PHE A 1 163 ? 24.053 36.043 10.167 1.00 19.51 163 PHE A CA 1
ATOM 1968 C C . PHE A 1 163 ? 22.592 35.956 9.750 1.00 20.46 163 PHE A C 1
ATOM 1969 O O . PHE A 1 163 ? 21.865 35.068 10.229 1.00 20.48 163 PHE A O 1
ATOM 1986 N N . PRO A 1 164 ? 22.096 36.852 8.896 1.00 20.61 164 PRO A N 1
ATOM 1987 C CA . PRO A 1 164 ? 20.696 36.745 8.450 1.00 21.56 164 PRO A CA 1
ATOM 1988 C C . PRO A 1 164 ? 20.518 35.527 7.560 1.00 26.57 164 PRO A C 1
ATOM 1989 O O . PRO A 1 164 ? 21.260 35.337 6.591 1.00 24.91 164 PRO A O 1
ATOM 2000 N N . GLY A 1 165 ? 19.554 34.686 7.904 1.00 25.41 165 GLY A N 1
ATOM 2001 C CA . GLY A 1 165 ? 19.371 33.428 7.224 1.00 26.01 165 GLY A CA 1
ATOM 2002 C C . GLY A 1 165 ? 20.262 32.327 7.736 1.00 22.21 165 GLY A C 1
ATOM 2003 O O . GLY A 1 165 ? 20.217 31.214 7.196 1.00 25.53 165 GLY A O 1
ATOM 2007 N N . GLY A 1 166 ? 21.053 32.596 8.766 1.00 21.97 166 GLY A N 1
ATOM 2008 C CA . GLY A 1 166 ? 21.941 31.596 9.320 1.00 20.28 166 GLY A CA 1
ATOM 2009 C C . GLY A 1 166 ? 23.130 31.301 8.432 1.00 20.60 166 GLY A C 1
ATOM 2010 O O . GLY A 1 166 ? 23.601 32.150 7.675 1.00 21.88 166 GLY A O 1
ATOM 2014 N N . ILE A 1 167 ? 23.646 30.084 8.590 1.00 21.21 167 ILE A N 1
ATOM 2015 C CA . ILE A 1 167 ? 24.978 29.716 8.104 1.00 19.71 167 ILE A CA 1
ATOM 2016 C C . ILE A 1 167 ? 24.935 28.277 7.619 1.00 22.03 167 ILE A C 1
ATOM 2017 O O . ILE A 1 167 ? 24.669 27.358 8.409 1.00 21.86 167 ILE A O 1
ATOM 2033 N N . ARG A 1 168 ? 25.248 28.068 6.337 1.00 22.36 168 ARG A N 1
ATOM 2034 C CA . ARG A 1 168 ? 25.294 26.724 5.777 1.00 22.67 168 ARG A CA 1
ATOM 2035 C C . ARG A 1 168 ? 26.429 25.916 6.395 1.00 21.78 168 ARG A C 1
ATOM 2036 O O . ARG A 1 168 ? 27.457 26.458 6.807 1.00 20.31 168 ARG A O 1
ATOM 2057 N N . THR A 1 169 ? 26.266 24.592 6.377 1.00 22.81 169 THR A N 1
ATOM 2058 C CA . THR A 1 169 ? 27.249 23.724 7.019 1.00 21.47 169 THR A CA 1
ATOM 2059 C C . THR A 1 169 ? 28.633 23.840 6.374 1.00 23.64 169 THR A C 1
ATOM 2060 O O . THR A 1 169 ? 29.641 23.682 7.077 1.00 21.39 169 THR A O 1
ATOM 2071 N N . GLU A 1 170 ? 28.710 24.170 5.081 1.00 23.36 170 GLU A N 1
ATOM 2072 C CA . GLU A 1 170 ? 30.021 24.276 4.427 1.00 22.54 170 GLU A CA 1
ATOM 2073 C C . GLU A 1 170 ? 30.883 25.356 5.072 1.00 22.70 170 GLU A C 1
ATOM 2074 O O . GLU A 1 170 ? 32.097 25.395 4.816 1.00 22.12 170 GLU A O 1
ATOM 2086 N N . PHE A 1 171 ? 30.287 26.259 5.838 1.00 19.58 171 PHE A N 1
ATOM 2087 C CA . PHE A 1 171 ? 31.024 27.337 6.497 1.00 18.81 171 PHE A CA 1
ATOM 2088 C C . PHE A 1 171 ? 31.278 27.081 7.969 1.00 18.88 171 PHE A C 1
ATOM 2089 O O . PHE A 1 171 ? 31.809 27.960 8.663 1.00 19.79 171 PHE A O 1
ATOM 2106 N N . VAL A 1 172 ? 30.902 25.910 8.469 1.00 18.48 172 VAL A N 1
ATOM 2107 C CA . VAL A 1 172 ? 31.173 25.519 9.849 1.00 17.15 172 VAL A CA 1
ATOM 2108 C C . VAL A 1 172 ? 32.427 24.650 9.825 1.00 18.47 172 VAL A C 1
ATOM 2109 O O . VAL A 1 172 ? 32.430 23.552 9.259 1.00 19.08 172 VAL A O 1
ATOM 2122 N N . ILE A 1 173 ? 33.505 25.145 10.442 1.00 17.50 173 ILE A N 1
ATOM 2123 C CA . ILE A 1 173 ? 34.773 24.419 10.440 1.00 17.96 173 ILE A CA 1
ATOM 2124 C C . ILE A 1 173 ? 34.669 23.154 11.273 1.00 17.93 173 ILE A C 1
ATOM 2125 O O . ILE A 1 173 ? 35.119 22.079 10.870 1.00 19.38 173 ILE A O 1
ATOM 2141 N N . GLY A 1 174 ? 34.110 23.279 12.471 1.00 17.45 174 GLY A N 1
ATOM 2142 C CA . GLY A 1 174 ? 34.178 22.217 13.462 1.00 18.55 174 GLY A CA 1
ATOM 2143 C C . GLY A 1 174 ? 33.717 22.742 14.801 1.00 17.52 174 GLY A C 1
ATOM 2144 O O . GLY A 1 174 ? 33.119 23.814 14.879 1.00 16.80 174 GLY A O 1
ATOM 2148 N N . VAL A 1 175 ? 34.024 21.985 15.851 1.00 18.04 175 VAL A N 1
ATOM 2149 C CA . VAL A 1 175 ? 33.476 22.275 17.168 1.00 15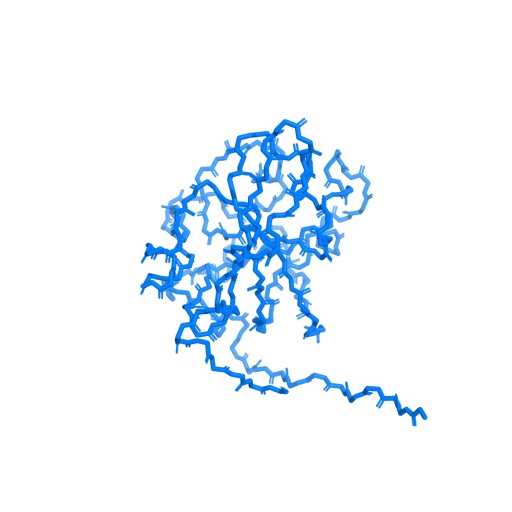.50 175 VAL A CA 1
ATOM 2150 C C . VAL A 1 175 ? 34.406 21.716 18.225 1.00 16.89 175 VAL A C 1
ATOM 2151 O O . VAL A 1 175 ? 35.068 20.702 18.021 1.00 18.14 175 VAL A O 1
ATOM 2164 N N . CYS A 1 176 ? 34.392 22.341 19.400 1.00 17.48 176 CYS A N 1
ATOM 2165 C CA . CYS A 1 176 ? 35.015 21.771 20.580 1.00 16.81 176 CYS A CA 1
ATOM 2166 C C . CYS A 1 176 ? 33.986 21.717 21.709 1.00 18.02 176 CYS A C 1
ATOM 2167 O O . CYS A 1 176 ? 33.357 22.750 22.020 1.00 19.18 176 CYS A O 1
ATOM 2174 N N . PRO A 1 177 ? 33.811 20.576 22.357 1.00 18.33 177 PRO A N 1
ATOM 2175 C CA . PRO A 1 177 ? 32.928 20.529 23.529 1.00 19.08 177 PRO A CA 1
ATOM 2176 C C . PRO A 1 177 ? 33.546 21.290 24.691 1.00 22.03 177 PRO A C 1
ATOM 2177 O O . PRO A 1 177 ? 34.770 21.441 24.794 1.00 21.40 177 PRO A O 1
ATOM 2188 N N . VAL A 1 178 ? 32.677 21.733 25.590 1.00 19.58 178 VAL A N 1
ATOM 2189 C CA . VAL A 1 178 ? 33.054 22.600 26.703 1.00 21.66 178 VAL A CA 1
ATOM 2190 C C . VAL A 1 178 ? 32.843 21.846 28.000 1.00 20.47 178 VAL A C 1
ATOM 2191 O O . VAL A 1 178 ? 31.749 21.313 28.255 1.00 23.64 178 VAL A O 1
ATOM 2204 N N . ASP A 1 179 ? 33.864 21.841 28.847 1.00 21.09 179 ASP A N 1
ATOM 2205 C CA . ASP A 1 179 ? 33.725 21.298 30.187 1.00 24.84 179 ASP A CA 1
ATOM 2206 C C . ASP A 1 179 ? 33.009 22.325 31.037 1.00 23.88 179 ASP A C 1
ATOM 2207 O O . ASP A 1 179 ? 33.535 23.412 31.277 1.00 25.10 179 ASP A O 1
ATOM 2216 N N . LYS A 1 180 ? 31.840 21.961 31.548 1.00 26.22 180 LYS A N 1
ATOM 2217 C CA . LYS A 1 180 ? 30.990 22.940 32.220 1.00 29.37 180 LYS A CA 1
ATOM 2218 C C . LYS A 1 180 ? 31.626 23.470 33.503 1.00 28.22 180 LYS A C 1
ATOM 2219 O O . LYS A 1 180 ? 31.553 24.675 33.781 1.00 33.07 180 LYS A O 1
ATOM 2238 N N . LYS A 1 181 ? 32.285 22.608 34.275 1.00 27.70 181 LYS A N 1
ATOM 2239 C CA . LYS A 1 181 ? 32.728 23.023 35.602 1.00 33.38 181 LYS A CA 1
ATOM 2240 C C . LYS A 1 181 ? 33.905 23.989 35.545 1.00 26.73 181 LYS A C 1
ATOM 2241 O O . LYS A 1 181 ? 34.030 24.851 36.424 1.00 29.16 181 LYS A O 1
ATOM 2260 N N . THR A 1 182 ? 34.770 23.872 34.537 1.00 25.75 182 THR A N 1
ATOM 2261 C CA . THR A 1 182 ? 35.902 24.772 34.398 1.00 26.34 182 THR A CA 1
ATOM 2262 C C . THR A 1 182 ? 35.713 25.789 33.286 1.00 25.50 182 THR A C 1
ATOM 2263 O O . THR A 1 182 ? 36.545 26.691 33.149 1.00 24.60 182 THR A O 1
ATOM 2274 N N . ARG A 1 183 ? 34.659 25.672 32.482 1.00 21.62 183 ARG A N 1
ATOM 2275 C CA . ARG A 1 183 ? 34.450 26.576 31.344 1.00 21.80 183 ARG A CA 1
ATOM 2276 C C . ARG A 1 183 ? 35.668 26.581 30.420 1.00 18.86 183 ARG A C 1
ATOM 2277 O O . ARG A 1 183 ? 36.149 27.631 30.003 1.00 21.29 183 ARG A O 1
ATOM 2298 N N . THR A 1 184 ? 36.139 25.394 30.066 1.00 17.88 184 THR A N 1
ATOM 2299 C CA . THR A 1 184 ? 37.276 25.257 29.168 1.00 17.01 184 THR A CA 1
ATOM 2300 C C . THR A 1 184 ? 36.918 24.288 28.058 1.00 20.16 184 THR A C 1
ATOM 2301 O O . THR A 1 184 ? 36.044 23.444 28.199 1.00 22.73 184 THR A O 1
ATOM 2312 N N . GLU A 1 185 ? 37.614 24.388 26.936 1.00 17.56 185 GLU A N 1
ATOM 2313 C CA . GLU A 1 185 ? 37.381 23.458 25.840 1.00 18.32 185 GLU A CA 1
ATOM 2314 C C . GLU A 1 185 ? 38.092 22.136 26.096 1.00 20.22 185 GLU A C 1
ATOM 2315 O O . GLU A 1 185 ? 39.223 22.111 26.595 1.00 21.16 185 GLU A O 1
ATOM 2327 N N . LYS A 1 186 ? 37.418 21.040 25.748 1.00 19.47 186 LYS A N 1
ATOM 2328 C CA . LYS A 1 186 ? 37.978 19.695 25.839 1.00 22.28 186 LYS A CA 1
ATOM 2329 C C . LYS A 1 186 ? 38.621 19.408 24.488 1.00 21.33 186 LYS A C 1
ATOM 2330 O O . LYS A 1 186 ? 38.009 18.855 23.578 1.00 20.08 186 LYS A O 1
ATOM 2349 N N . MET A 1 187 ? 39.868 19.832 24.346 1.00 19.86 187 MET A N 1
ATOM 2350 C CA . MET A 1 187 ? 40.465 19.913 23.017 1.00 18.92 187 MET A CA 1
ATOM 2351 C C . MET A 1 187 ? 40.750 18.554 22.395 1.00 23.28 187 MET A C 1
ATOM 2352 O O . MET A 1 187 ? 40.821 18.471 21.166 1.00 22.76 187 MET A O 1
ATOM 2366 N N . SER A 1 188 ? 40.875 17.481 23.178 1.00 20.32 188 SER A N 1
ATOM 2367 C CA . SER A 1 188 ? 41.011 16.171 22.564 1.00 22.53 188 SER A CA 1
ATOM 2368 C C . SER A 1 188 ? 39.690 15.635 22.036 1.00 25.66 188 SER A C 1
ATOM 2369 O O . SER A 1 188 ? 39.674 14.577 21.395 1.00 27.61 188 SER A O 1
ATOM 2377 N N . GLU A 1 189 ? 38.594 16.348 22.281 1.00 21.38 189 GLU A N 1
ATOM 2378 C CA . GLU A 1 189 ? 37.273 15.969 21.801 1.00 20.84 189 GLU A CA 1
ATOM 2379 C C . GLU A 1 189 ? 36.727 16.939 20.755 1.00 19.94 189 GLU A C 1
ATOM 2380 O O . GLU A 1 189 ? 35.565 16.810 20.354 1.00 23.64 189 GLU A O 1
ATOM 2392 N N . CYS A 1 190 ? 37.553 17.846 20.241 1.00 19.80 190 CYS A N 1
ATOM 2393 C CA . CYS A 1 190 ? 37.116 18.648 19.106 1.00 19.28 190 CYS A CA 1
ATOM 2394 C C . CYS A 1 190 ? 36.895 17.758 17.887 1.00 20.39 190 CYS A C 1
ATOM 2395 O O . CYS A 1 190 ? 37.500 16.687 17.750 1.00 22.32 190 CYS A O 1
ATOM 2402 N N . VAL A 1 191 ? 35.986 18.188 17.017 1.00 20.86 191 VAL A N 1
ATOM 2403 C CA . VAL A 1 191 ? 35.613 17.436 15.817 1.00 22.45 191 VAL A CA 1
ATOM 2404 C C . VAL A 1 191 ? 35.557 18.400 14.646 1.00 20.96 191 VAL A C 1
ATOM 2405 O O . VAL A 1 191 ? 34.967 19.481 14.747 1.00 19.67 191 VAL A O 1
ATOM 2418 N N . GLY A 1 192 ? 36.184 18.023 13.530 1.00 20.25 192 GLY A N 1
ATOM 2419 C CA . GLY A 1 192 ? 36.004 18.768 12.311 1.00 20.47 192 GLY A CA 1
ATOM 2420 C C . GLY A 1 192 ? 34.740 18.370 11.578 1.00 20.29 192 GLY A C 1
ATOM 2421 O O . GLY A 1 192 ? 34.343 17.209 11.548 1.00 23.02 192 GLY A O 1
ATOM 2425 N N . ASN A 1 193 ? 34.135 19.368 10.938 1.00 19.69 193 ASN A N 1
ATOM 2426 C CA . ASN A 1 193 ? 32.942 19.138 10.134 1.00 20.89 193 ASN A CA 1
ATOM 2427 C C . ASN A 1 193 ? 33.343 18.552 8.78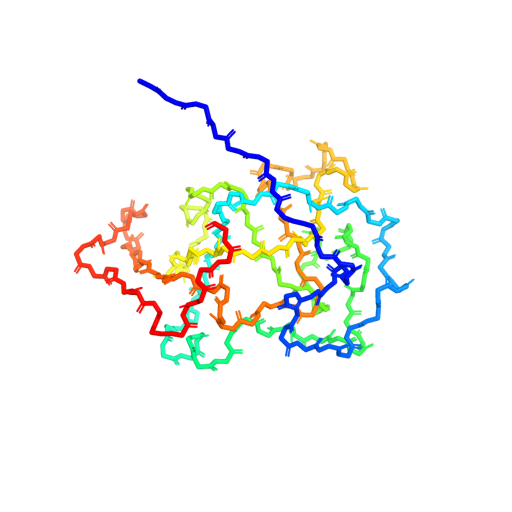7 1.00 21.30 193 ASN A C 1
ATOM 2428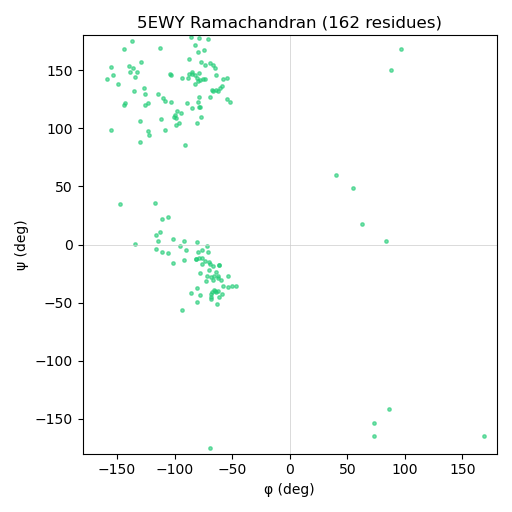 O O . ASN A 1 193 ? 34.086 19.201 8.040 1.00 22.27 193 ASN A O 1
ATOM 2439 N N . PRO A 1 194 ? 32.900 17.341 8.442 1.00 22.02 194 PRO A N 1
ATOM 2440 C CA . PRO A 1 194 ? 33.279 16.771 7.136 1.00 24.52 194 PRO A CA 1
ATOM 2441 C C . PRO A 1 194 ? 32.804 17.593 5.954 1.00 25.48 194 PRO A C 1
ATOM 2442 O O . PRO A 1 194 ? 33.337 17.440 4.843 1.00 28.49 194 PRO A O 1
ATOM 2453 N N . HIS A 1 195 ? 31.844 18.479 6.151 1.00 23.86 195 HIS A N 1
ATOM 2454 C CA . HIS A 1 195 ? 31.263 19.287 5.089 1.00 23.72 195 HIS A CA 1
ATOM 2455 C C . HIS A 1 195 ? 31.897 20.666 4.948 1.00 21.34 195 HIS A C 1
ATOM 2456 O O . HIS A 1 195 ? 31.497 21.425 4.055 1.00 24.31 195 HIS A O 1
ATOM 2470 N N . TYR A 1 196 ? 32.878 21.010 5.787 1.00 20.86 196 TYR A N 1
ATOM 2471 C CA . TYR A 1 196 ? 33.531 22.305 5.671 1.00 20.52 196 TYR A CA 1
ATOM 2472 C C . TYR A 1 196 ? 34.233 22.414 4.325 1.00 19.18 196 TYR A C 1
ATOM 2473 O O . TYR A 1 196 ? 34.953 21.501 3.913 1.00 23.03 196 TYR A O 1
ATOM 2491 N N . GLU A 1 197 ? 34.013 23.535 3.647 1.00 20.88 197 GLU A N 1
ATOM 2492 C CA . GLU A 1 197 ? 34.615 23.807 2.344 1.00 20.67 197 GLU A CA 1
ATOM 2493 C C . GLU A 1 197 ? 35.397 25.106 2.423 1.00 23.33 197 GLU A C 1
ATOM 2494 O O . GLU A 1 197 ? 34.816 26.203 2.304 1.00 22.51 197 GLU A O 1
ATOM 2506 N N . PRO A 1 198 ? 36.715 25.028 2.620 1.00 23.38 198 PRO A N 1
ATOM 2507 C CA . PRO A 1 198 ? 37.538 26.235 2.647 1.00 22.07 198 PRO A CA 1
ATOM 2508 C C . PRO A 1 198 ? 37.322 27.041 1.377 1.00 22.47 198 PRO A C 1
ATOM 2509 O O . PRO A 1 198 ? 37.196 26.484 0.281 1.00 27.92 198 PRO A O 1
ATOM 2520 N N . TRP A 1 199 ? 37.339 28.361 1.529 1.00 23.84 199 TRP A N 1
ATOM 2521 C CA . TRP A 1 199 ? 37.076 29.273 0.426 1.00 24.80 199 TRP A CA 1
ATOM 2522 C C . TRP A 1 199 ? 38.061 30.431 0.352 1.00 20.98 199 TRP A C 1
ATOM 2523 O O . TRP A 1 199 ? 37.922 31.271 -0.536 1.00 25.22 199 TRP A O 1
ATOM 2544 N N . HIS A 1 200 ? 39.030 30.508 1.246 1.00 24.38 200 HIS A N 1
ATOM 2545 C CA . HIS A 1 200 ? 40.091 31.496 1.143 1.00 23.32 200 HIS A CA 1
ATOM 2546 C C . HIS A 1 200 ? 41.293 31.016 1.937 1.00 25.56 200 HIS A C 1
ATOM 2547 O O . HIS A 1 200 ? 41.225 30.000 2.646 1.00 34.88 200 HIS A O 1
#

InterPro domains:
  IPR048221 Guanine-specific ADP-ribosyl transferase-like [NF041482] (1-200)
  IPR054695 Pierisin-like domain [PF22596] (75-196)